Protein AF-A0A820HWK6-F1 (afdb_monomer)

pLDDT: mean 88.36, std 12.28, range [54.38, 98.5]

Radius of gyration: 16.24 Å; Cα contacts (8 Å, |Δi|>4): 46; chains: 1; bounding box: 32×22×42 Å

Mean predicted aligned error: 5.53 Å

Sequence (68 aa):
MSLSYAESLSYFPHKGKVGMPELNEKADDLKSKLDQFEQMIRQSHHTVVITGAGISTDAGIPDFRGPN

Foldseek 3Di:
DLVVVLVVDDDDPCLDAAQDDDDDDDPVVVVVVVVVVVVVVVPDPDDDDDDAQVVCVVVVRHHNGHND

Structure (mmCIF, N/CA/C/O backbone):
data_AF-A0A820HWK6-F1
#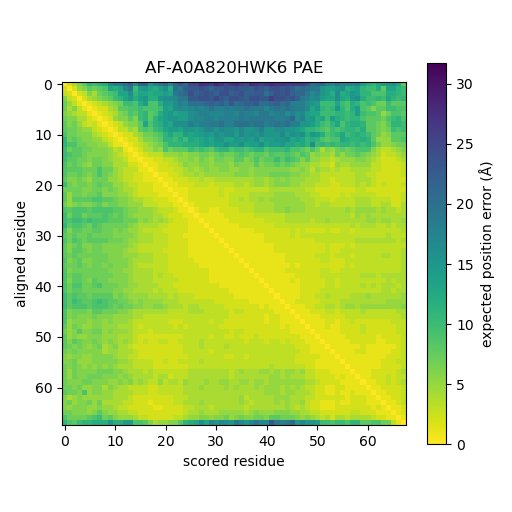
_entry.id   AF-A0A820HWK6-F1
#
loop_
_atom_site.group_PDB
_atom_site.id
_atom_site.type_symbol
_atom_site.label_atom_id
_atom_site.label_alt_id
_atom_site.label_comp_id
_atom_site.label_asym_id
_atom_site.label_entity_id
_atom_site.label_seq_id
_atom_site.pdbx_PDB_ins_code
_atom_site.Cartn_x
_atom_site.Cartn_y
_atom_site.Cartn_z
_atom_site.occupancy
_atom_site.B_iso_or_equiv
_atom_site.auth_seq_id
_atom_site.auth_comp_id
_atom_site.auth_asym_id
_atom_site.auth_atom_id
_atom_site.pdbx_PDB_model_num
ATOM 1 N N . MET A 1 1 ? 11.124 -5.700 -12.812 1.00 56.31 1 MET A N 1
ATOM 2 C CA . MET A 1 1 ? 10.021 -6.670 -12.841 1.00 56.31 1 MET A CA 1
ATOM 3 C C . MET A 1 1 ? 8.636 -6.063 -13.146 1.00 56.31 1 MET A C 1
ATOM 5 O O . MET A 1 1 ? 7.821 -6.802 -13.678 1.00 56.31 1 MET A O 1
ATOM 9 N N . SER A 1 2 ? 8.370 -4.766 -12.976 1.00 55.81 2 SER A N 1
ATOM 10 C CA . SER A 1 2 ? 7.211 -3.998 -13.462 1.00 55.81 2 SER A CA 1
ATOM 11 C C . SER A 1 2 ? 7.371 -3.593 -14.931 1.00 55.81 2 SER A C 1
ATOM 13 O O . SER A 1 2 ? 6.450 -3.756 -15.733 1.00 55.81 2 SER A O 1
ATOM 15 N N . LEU A 1 3 ? 8.578 -3.165 -15.327 1.00 54.38 3 LEU A N 1
ATOM 16 C CA . LEU A 1 3 ? 8.903 -2.785 -16.709 1.00 54.38 3 LEU A CA 1
ATOM 17 C C . LEU A 1 3 ? 8.696 -3.949 -17.692 1.00 54.38 3 LEU A C 1
ATOM 19 O O . LEU A 1 3 ? 8.040 -3.767 -18.713 1.00 54.38 3 LEU A O 1
ATOM 23 N N . SER A 1 4 ? 9.132 -5.162 -17.331 1.00 59.50 4 SER A N 1
ATOM 24 C CA . SER A 1 4 ? 8.955 -6.373 -18.150 1.00 59.50 4 SER A CA 1
ATOM 25 C C . SER A 1 4 ? 7.492 -6.802 -18.296 1.00 59.50 4 SER A C 1
ATOM 27 O O . SER A 1 4 ? 7.111 -7.388 -19.307 1.00 59.50 4 SER A O 1
ATOM 29 N N . TYR A 1 5 ? 6.648 -6.514 -17.300 1.00 61.84 5 TYR A N 1
ATOM 30 C CA . TYR A 1 5 ? 5.211 -6.777 -17.388 1.00 61.84 5 TYR A CA 1
ATOM 31 C C . TYR A 1 5 ? 4.497 -5.708 -18.226 1.00 61.84 5 TYR A C 1
ATOM 33 O O . TYR A 1 5 ? 3.672 -6.027 -19.075 1.00 61.84 5 TYR A O 1
ATOM 41 N N . ALA A 1 6 ? 4.868 -4.435 -18.081 1.00 64.25 6 ALA A N 1
ATOM 42 C CA . ALA A 1 6 ? 4.349 -3.359 -18.925 1.00 64.25 6 ALA A CA 1
ATOM 43 C C . ALA A 1 6 ? 4.778 -3.470 -20.406 1.00 64.25 6 ALA A C 1
ATOM 45 O O . ALA A 1 6 ? 4.187 -2.800 -21.261 1.00 64.25 6 ALA A O 1
ATOM 46 N N . GLU A 1 7 ? 5.808 -4.264 -20.707 1.00 66.81 7 GLU A N 1
ATOM 47 C CA . GLU A 1 7 ? 6.280 -4.598 -22.058 1.00 66.81 7 GLU A CA 1
ATOM 48 C C . GLU A 1 7 ? 5.494 -5.742 -22.718 1.00 66.81 7 GLU A C 1
ATOM 50 O O . GLU A 1 7 ? 5.417 -5.779 -23.943 1.00 66.81 7 GLU A O 1
ATOM 55 N N . SER A 1 8 ? 4.872 -6.642 -21.943 1.00 67.81 8 SER A N 1
ATOM 56 C CA . SER A 1 8 ? 4.054 -7.745 -22.481 1.00 67.81 8 SER A CA 1
ATOM 57 C C . SER A 1 8 ? 2.629 -7.321 -22.864 1.00 67.81 8 SER A C 1
ATOM 59 O O . SER A 1 8 ? 1.905 -8.069 -23.523 1.00 67.81 8 SER A O 1
ATOM 61 N N . LEU A 1 9 ? 2.224 -6.110 -22.473 1.00 68.31 9 LEU A N 1
ATOM 62 C CA . LEU A 1 9 ? 0.937 -5.514 -22.820 1.00 68.31 9 LEU A CA 1
ATOM 63 C C . LEU A 1 9 ? 0.965 -4.888 -24.218 1.00 68.31 9 LEU A C 1
ATOM 65 O O . LEU A 1 9 ? 2.003 -4.461 -24.722 1.00 68.31 9 LEU A O 1
ATOM 69 N N . SER A 1 10 ? -0.217 -4.759 -24.825 1.00 76.62 10 SER A N 1
ATOM 70 C CA . SER A 1 10 ? -0.395 -4.014 -26.072 1.00 76.62 10 SER A CA 1
ATOM 71 C C . SER A 1 10 ? 0.206 -2.611 -25.970 1.00 76.62 10 SER A C 1
ATOM 73 O O . SER A 1 10 ? 0.033 -1.934 -24.950 1.00 76.62 10 SER A O 1
ATOM 75 N N . TYR A 1 11 ? 0.856 -2.154 -27.043 1.00 81.12 11 TYR A N 1
ATOM 76 C CA . TYR A 1 11 ? 1.453 -0.823 -27.088 1.00 81.12 11 TYR A CA 1
ATOM 77 C C . TYR A 1 11 ? 0.430 0.254 -26.708 1.00 81.12 11 TYR A C 1
ATOM 79 O O . TYR A 1 11 ? -0.617 0.397 -27.340 1.00 81.12 11 TYR A O 1
ATOM 87 N N . PHE A 1 12 ? 0.762 1.027 -25.676 1.00 79.81 12 PHE A N 1
ATOM 88 C CA .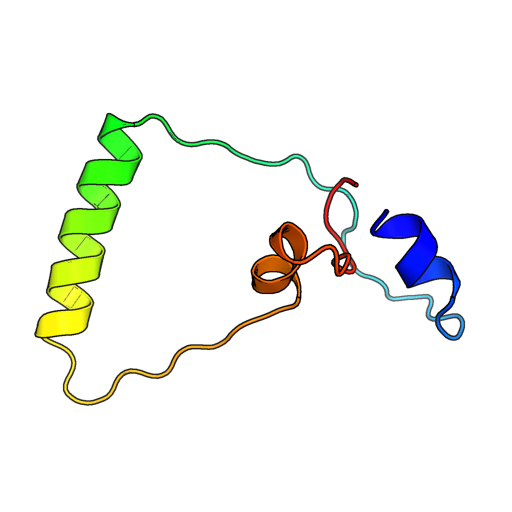 PHE A 1 12 ? -0.034 2.154 -25.215 1.00 79.81 12 PHE A CA 1
ATOM 89 C C . PHE A 1 12 ? 0.897 3.338 -24.927 1.00 79.81 12 PHE A C 1
ATOM 91 O O . PHE A 1 12 ? 1.746 3.230 -24.037 1.00 79.81 12 PHE A O 1
ATOM 98 N N . PRO A 1 13 ? 0.776 4.460 -25.660 1.00 82.06 13 PRO A N 1
ATOM 99 C CA . PRO A 1 13 ? 1.711 5.579 -25.537 1.00 82.06 13 PRO A CA 1
ATOM 100 C C . PRO A 1 13 ? 1.521 6.390 -24.244 1.00 82.06 13 PRO A C 1
ATOM 102 O O . PRO A 1 13 ? 2.459 7.025 -23.768 1.00 82.06 13 PRO A O 1
ATOM 105 N N . HIS A 1 14 ? 0.338 6.356 -23.626 1.00 85.56 14 HIS A N 1
ATOM 106 C CA . HIS A 1 14 ? 0.000 7.197 -22.473 1.00 85.56 14 HIS A CA 1
ATOM 107 C C . HIS A 1 14 ? 0.151 6.465 -21.127 1.00 85.56 14 HIS A C 1
ATOM 109 O O . HIS A 1 14 ? -0.780 6.409 -20.329 1.00 85.56 14 HIS A O 1
ATOM 115 N N . LYS A 1 15 ? 1.334 5.903 -20.838 1.00 78.31 15 LYS A N 1
ATOM 116 C CA . LY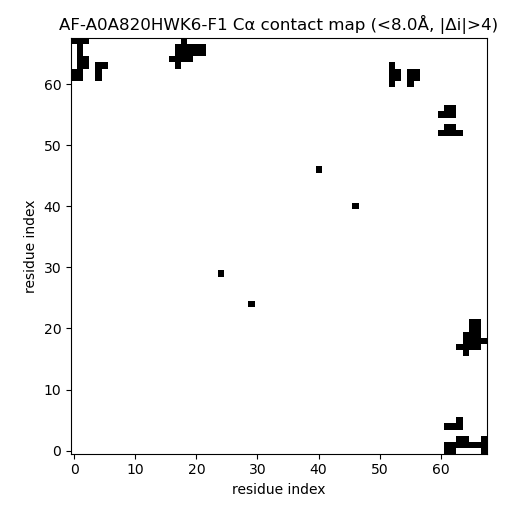S A 1 15 ? 1.579 5.099 -19.615 1.00 78.31 15 LYS A CA 1
ATOM 117 C C . LYS A 1 15 ? 1.552 5.901 -18.296 1.00 78.31 15 LYS A C 1
ATOM 119 O O . LYS A 1 15 ? 1.438 5.3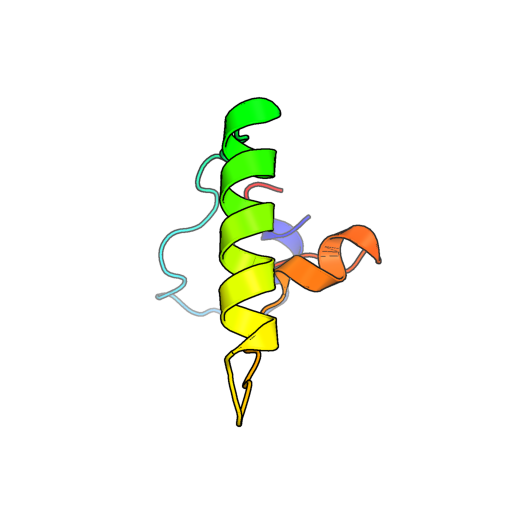10 -17.218 1.00 78.31 15 LYS A O 1
ATOM 124 N N . GLY A 1 16 ? 1.597 7.233 -18.376 1.00 86.38 16 GLY A N 1
ATOM 125 C CA . GLY A 1 16 ? 1.729 8.124 -17.220 1.00 86.38 16 GLY A CA 1
ATOM 126 C C . GLY A 1 16 ? 3.169 8.175 -16.698 1.00 86.38 16 GLY A C 1
ATOM 127 O O . GLY A 1 16 ? 4.104 7.844 -17.42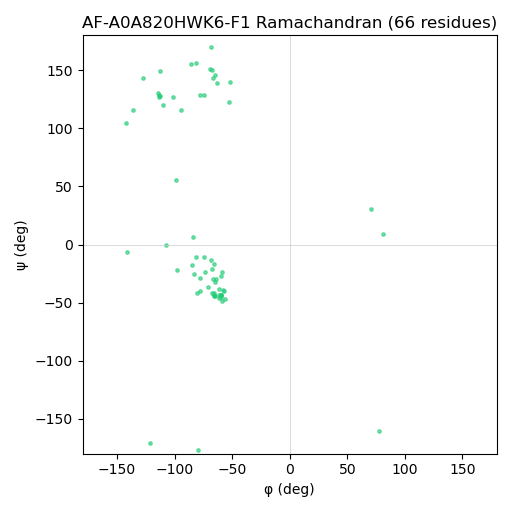3 1.00 86.38 16 GLY A O 1
ATOM 128 N N . LYS A 1 17 ? 3.357 8.602 -15.443 1.00 84.56 17 LYS A N 1
ATOM 129 C CA . LYS A 1 17 ? 4.672 8.574 -14.778 1.00 84.56 17 LYS A CA 1
ATOM 130 C C . LYS A 1 17 ? 4.981 7.149 -14.305 1.00 84.56 17 LYS A C 1
ATOM 132 O O . LYS A 1 17 ? 4.150 6.544 -13.632 1.00 84.56 17 LYS A O 1
ATOM 137 N N . VAL A 1 18 ? 6.161 6.643 -14.652 1.00 86.88 18 VAL A N 1
ATOM 138 C CA . VAL A 1 18 ? 6.634 5.278 -14.361 1.00 86.88 18 VAL A CA 1
ATOM 139 C C . VAL A 1 18 ? 7.997 5.375 -13.682 1.00 86.88 18 VAL A C 1
ATOM 141 O O . VAL A 1 18 ? 8.781 6.259 -14.027 1.00 86.88 18 VAL A O 1
ATOM 144 N N . GLY A 1 19 ? 8.269 4.491 -12.724 1.00 85.25 19 GLY A N 1
ATOM 145 C CA . GLY A 1 19 ? 9.578 4.372 -12.081 1.00 85.25 19 GLY A CA 1
ATOM 146 C C . GLY A 1 19 ? 9.929 5.534 -11.153 1.00 85.25 19 GLY A C 1
ATOM 147 O O . GLY A 1 19 ? 11.094 5.904 -11.033 1.00 85.25 19 GLY A O 1
ATOM 148 N N . MET A 1 20 ? 8.925 6.151 -10.523 1.00 88.62 20 MET A N 1
ATOM 149 C CA . MET A 1 20 ? 9.173 7.158 -9.487 1.00 88.62 20 MET A CA 1
ATOM 150 C C . MET A 1 20 ? 9.869 6.507 -8.277 1.00 88.62 20 MET A C 1
ATOM 152 O O . MET A 1 20 ? 9.583 5.344 -7.983 1.00 88.62 20 MET A O 1
ATOM 156 N N . PRO A 1 21 ? 10.766 7.228 -7.577 1.00 91.06 21 PRO A N 1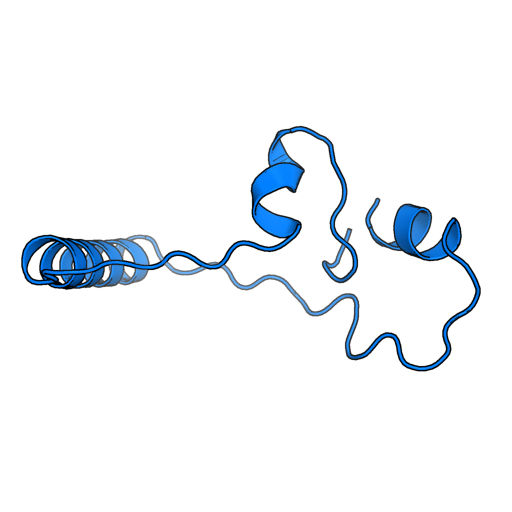
ATOM 157 C CA . PRO A 1 21 ? 11.461 6.680 -6.420 1.00 91.06 21 PRO A CA 1
ATOM 158 C C . PRO A 1 21 ? 10.473 6.338 -5.305 1.00 91.06 21 PRO A C 1
ATOM 160 O O . PRO A 1 21 ? 9.545 7.102 -5.024 1.00 91.06 21 PRO A O 1
ATOM 163 N N . GLU A 1 22 ? 10.702 5.201 -4.656 1.00 94.06 22 GLU A N 1
ATOM 164 C CA . GLU A 1 22 ? 9.982 4.833 -3.442 1.00 94.06 22 GLU A CA 1
ATOM 165 C C . GLU A 1 22 ? 10.338 5.780 -2.295 1.00 94.06 22 GLU A C 1
ATOM 167 O O . GLU A 1 22 ? 11.480 6.226 -2.148 1.00 94.06 22 GLU A O 1
ATOM 172 N N . LEU A 1 23 ? 9.339 6.078 -1.468 1.00 94.69 23 LEU A N 1
ATOM 173 C CA . LEU A 1 23 ? 9.486 6.898 -0.275 1.00 94.69 23 LEU A CA 1
ATOM 174 C C . LEU A 1 23 ? 9.247 6.019 0.945 1.00 94.69 23 LEU A C 1
ATOM 176 O O . LEU A 1 23 ? 8.228 5.339 1.032 1.00 94.69 23 LEU A O 1
ATOM 180 N N . ASN A 1 24 ? 10.181 6.066 1.890 1.00 95.12 24 ASN A N 1
ATOM 181 C CA . ASN A 1 24 ? 10.093 5.334 3.145 1.00 95.12 24 ASN A CA 1
ATOM 182 C C . ASN A 1 24 ? 9.966 6.334 4.292 1.00 95.12 24 ASN A C 1
ATOM 184 O O . ASN A 1 24 ? 10.772 7.260 4.411 1.00 95.12 24 ASN A O 1
ATOM 188 N N . GLU A 1 25 ? 8.945 6.154 5.124 1.00 94.81 25 GLU A N 1
ATOM 189 C CA . GLU A 1 25 ? 8.710 7.006 6.288 1.00 94.81 25 GLU A CA 1
ATOM 190 C C . GLU A 1 25 ? 9.513 6.519 7.496 1.00 94.81 25 GLU A C 1
ATOM 192 O O . GLU A 1 25 ? 9.857 5.340 7.608 1.00 94.81 25 GLU A O 1
ATOM 197 N N . LYS A 1 26 ? 9.813 7.428 8.429 1.00 97.31 26 LYS A N 1
ATOM 198 C CA . LYS A 1 26 ? 10.411 7.041 9.711 1.00 97.31 26 LYS A CA 1
ATOM 199 C C . LYS A 1 26 ? 9.382 6.283 10.549 1.00 97.31 26 LYS A C 1
ATOM 201 O O . LYS A 1 26 ? 8.186 6.552 10.465 1.00 97.31 26 LYS A O 1
ATOM 206 N N . ALA A 1 27 ? 9.858 5.380 11.405 1.00 96.75 27 ALA A N 1
ATOM 207 C CA . ALA A 1 27 ? 8.993 4.526 12.219 1.00 96.75 27 ALA A CA 1
ATOM 208 C C . ALA A 1 27 ? 8.020 5.320 13.114 1.00 96.75 27 ALA A C 1
ATOM 210 O O . ALA A 1 27 ? 6.851 4.954 13.214 1.00 96.75 27 ALA A O 1
ATOM 211 N N . ASP A 1 28 ? 8.480 6.422 13.715 1.00 97.12 28 ASP A N 1
ATOM 212 C CA . ASP A 1 28 ? 7.644 7.261 14.584 1.00 97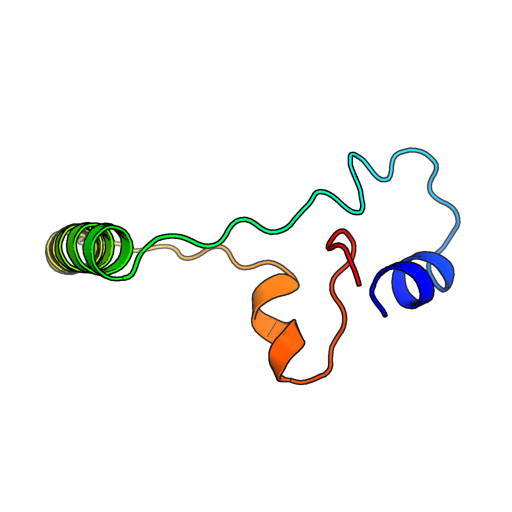.12 28 ASP A CA 1
ATOM 213 C C . ASP A 1 28 ? 6.531 7.978 13.801 1.00 97.12 28 ASP A C 1
ATOM 215 O O . ASP A 1 28 ? 5.379 8.011 14.241 1.00 97.12 28 ASP A O 1
ATOM 219 N N . ASP A 1 29 ? 6.856 8.490 12.608 1.00 97.50 29 ASP A N 1
ATOM 220 C CA . ASP A 1 29 ? 5.896 9.158 11.722 1.00 97.50 29 ASP A CA 1
ATOM 221 C C . ASP A 1 29 ? 4.837 8.164 11.221 1.00 97.50 29 ASP A C 1
ATOM 223 O O . ASP A 1 29 ? 3.639 8.461 11.239 1.00 97.50 29 ASP A O 1
ATOM 227 N N . LEU A 1 30 ? 5.269 6.957 10.834 1.00 97.44 30 LEU A N 1
ATOM 228 C CA . LEU A 1 30 ? 4.381 5.877 10.410 1.00 97.44 30 LEU A CA 1
ATOM 229 C C . LEU A 1 30 ? 3.430 5.466 11.538 1.00 97.44 30 LEU A C 1
ATOM 231 O O . LEU A 1 30 ? 2.228 5.344 11.314 1.00 97.44 30 LEU A O 1
ATOM 235 N N . LYS A 1 31 ? 3.947 5.294 12.761 1.00 97.81 31 LYS A N 1
ATOM 236 C CA . LYS A 1 31 ? 3.136 4.922 13.925 1.00 97.81 31 LYS A CA 1
ATOM 237 C C . LYS A 1 31 ? 2.039 5.951 14.201 1.00 97.81 31 LYS A C 1
ATOM 239 O O . LYS A 1 31 ? 0.875 5.582 14.303 1.00 97.81 31 LYS A O 1
ATOM 244 N N . SER A 1 32 ? 2.394 7.237 14.229 1.00 98.06 32 SER A N 1
ATOM 245 C CA . SER A 1 32 ? 1.429 8.326 14.439 1.00 98.06 32 SER A CA 1
ATOM 246 C C . SER A 1 32 ? 0.314 8.339 13.383 1.00 98.06 32 SER A C 1
ATOM 248 O O . SER A 1 32 ? -0.855 8.569 13.698 1.00 98.06 32 SER A O 1
ATOM 250 N N . LYS A 1 33 ? 0.649 8.052 12.119 1.00 98.12 33 LYS A N 1
ATOM 251 C CA . LYS A 1 33 ? -0.338 7.955 11.033 1.00 98.12 33 LYS A CA 1
ATOM 252 C C . LYS A 1 33 ? -1.225 6.719 11.142 1.00 98.12 33 LYS A C 1
ATOM 254 O O . LYS A 1 33 ? -2.409 6.811 10.829 1.00 98.12 33 LYS A O 1
ATOM 259 N N . LEU A 1 34 ? -0.680 5.586 11.582 1.00 98.25 34 LEU A N 1
ATOM 260 C CA . LEU A 1 34 ? -1.455 4.366 11.808 1.00 98.25 34 LEU A CA 1
ATOM 261 C C . LEU A 1 34 ? -2.468 4.543 12.943 1.00 98.25 34 LEU A C 1
ATOM 263 O O . LEU A 1 34 ? -3.618 4.148 12.768 1.00 98.25 34 LEU A O 1
ATOM 267 N N . ASP A 1 35 ? -2.085 5.205 14.038 1.00 98.31 35 ASP A N 1
ATOM 268 C CA . ASP A 1 35 ? -2.996 5.512 15.150 1.00 98.31 35 ASP A CA 1
ATOM 269 C C . ASP A 1 35 ? -4.181 6.382 14.670 1.00 98.31 35 ASP A C 1
ATOM 271 O O . ASP A 1 35 ? -5.346 6.118 14.980 1.00 98.31 35 ASP A O 1
ATOM 275 N N . GLN A 1 36 ? -3.905 7.393 13.835 1.00 98.38 36 GLN A N 1
ATOM 276 C CA . GLN A 1 36 ? -4.944 8.234 13.223 1.00 98.38 36 GLN A CA 1
ATOM 277 C C . GLN A 1 36 ? -5.832 7.446 12.253 1.00 98.38 36 GLN A C 1
ATOM 279 O O . GLN A 1 36 ? -7.058 7.577 12.278 1.00 98.38 36 GLN A O 1
ATOM 284 N N . PHE A 1 37 ? -5.230 6.610 11.405 1.00 98.06 37 PHE A N 1
ATOM 285 C CA . PHE A 1 37 ? -5.957 5.765 10.463 1.00 98.06 37 PHE A CA 1
ATOM 286 C C . PHE A 1 37 ? -6.891 4.785 11.185 1.00 98.06 37 PHE A C 1
ATOM 288 O O . PHE A 1 37 ? -8.053 4.653 10.802 1.00 98.06 37 PHE A O 1
ATOM 295 N N . GLU A 1 38 ? -6.428 4.151 12.265 1.00 98.38 38 GLU A N 1
ATOM 296 C CA . GLU A 1 38 ? -7.246 3.268 13.099 1.00 98.38 38 GLU A CA 1
ATOM 297 C C . GLU A 1 38 ? -8.489 3.998 13.618 1.00 98.38 38 GLU A C 1
ATOM 299 O O . GLU A 1 38 ? -9.608 3.486 13.509 1.00 98.38 38 GLU A O 1
ATOM 304 N N . GLN A 1 39 ? -8.313 5.214 14.140 1.00 98.50 39 GLN A N 1
ATOM 305 C CA . GLN A 1 39 ? -9.423 6.022 14.629 1.00 98.50 39 GLN A CA 1
ATOM 306 C C . GLN A 1 39 ? -10.439 6.319 13.518 1.00 98.50 39 GLN A C 1
ATOM 308 O O . GLN A 1 39 ? -11.641 6.145 13.733 1.00 98.50 39 GLN A O 1
ATOM 313 N N . MET A 1 40 ? -9.975 6.707 12.325 1.00 98.25 40 MET A N 1
ATOM 314 C CA . MET A 1 40 ? -10.848 6.960 11.173 1.00 98.25 40 MET A CA 1
ATOM 315 C C . MET A 1 40 ? -11.657 5.716 10.788 1.00 98.25 40 MET A C 1
ATOM 317 O O . MET A 1 40 ? -12.860 5.814 10.547 1.00 98.25 40 MET A O 1
ATOM 321 N N . ILE A 1 41 ? -11.025 4.539 10.773 1.00 98.19 41 ILE A N 1
ATOM 322 C CA . ILE A 1 41 ? -11.697 3.274 10.454 1.00 98.19 41 ILE A CA 1
ATOM 323 C C . ILE A 1 41 ? -12.752 2.927 11.507 1.00 98.19 41 ILE A C 1
ATOM 325 O O . ILE A 1 41 ? -13.866 2.559 11.143 1.00 98.19 41 ILE A O 1
ATOM 329 N N . ARG A 1 42 ? -12.439 3.076 12.801 1.00 98.06 42 ARG A N 1
ATOM 330 C CA . ARG A 1 42 ? -13.378 2.783 13.900 1.00 98.06 42 ARG A CA 1
ATOM 331 C C . ARG A 1 42 ? -14.590 3.712 13.922 1.00 98.06 42 ARG A C 1
ATOM 333 O O . ARG A 1 42 ? -15.659 3.297 14.355 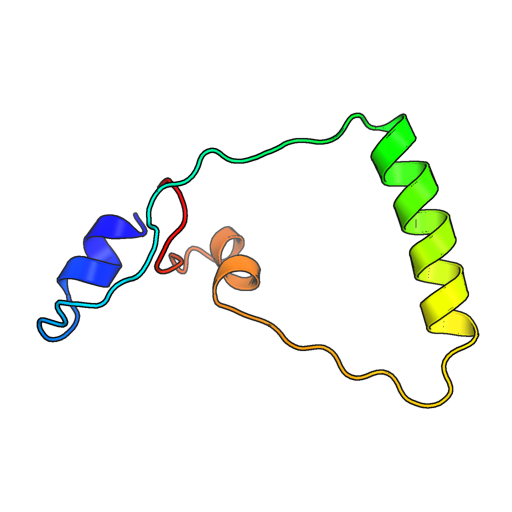1.00 98.06 42 ARG A O 1
ATOM 340 N N . GLN A 1 43 ? -14.412 4.963 13.504 1.00 98.31 43 GLN A N 1
ATOM 341 C CA . GLN A 1 43 ? -15.475 5.971 13.466 1.00 98.31 43 GLN A CA 1
ATOM 342 C C . GLN A 1 43 ? -16.319 5.908 12.185 1.00 98.31 43 GLN A C 1
ATOM 344 O O . GLN A 1 43 ? -17.420 6.456 12.146 1.00 98.31 43 GLN A O 1
ATOM 349 N N . SER A 1 44 ? -15.820 5.258 11.134 1.00 98.31 44 SER A N 1
ATOM 350 C CA . SER A 1 44 ? -16.522 5.137 9.861 1.00 98.31 44 SER A CA 1
ATOM 351 C C . SER A 1 44 ? -17.675 4.133 9.947 1.00 98.31 44 SER A C 1
ATOM 353 O O . SER A 1 44 ? -17.491 2.979 10.326 1.00 98.31 44 SER A O 1
ATOM 355 N N . HIS A 1 45 ? -18.869 4.548 9.521 1.00 98.12 45 HIS A N 1
ATOM 356 C CA . HIS A 1 45 ? -20.012 3.639 9.368 1.00 98.12 45 HIS A CA 1
ATOM 357 C C . HIS A 1 45 ? -19.925 2.792 8.091 1.00 98.12 45 HIS A C 1
ATOM 359 O O . HIS A 1 45 ? -20.440 1.675 8.048 1.00 98.12 45 HIS A O 1
ATOM 365 N N . HIS A 1 46 ? -19.278 3.319 7.049 1.00 98.06 46 HIS A N 1
ATOM 366 C CA . HIS A 1 46 ? -19.175 2.686 5.739 1.00 98.06 46 HIS A CA 1
ATOM 367 C C . HIS A 1 46 ? -17.789 2.931 5.150 1.00 98.06 46 HIS A C 1
ATOM 369 O O . HIS A 1 46 ? -17.485 4.015 4.658 1.00 98.06 46 HIS A O 1
ATOM 375 N N . THR A 1 47 ? -16.950 1.901 5.183 1.00 97.56 47 THR A N 1
ATOM 376 C CA .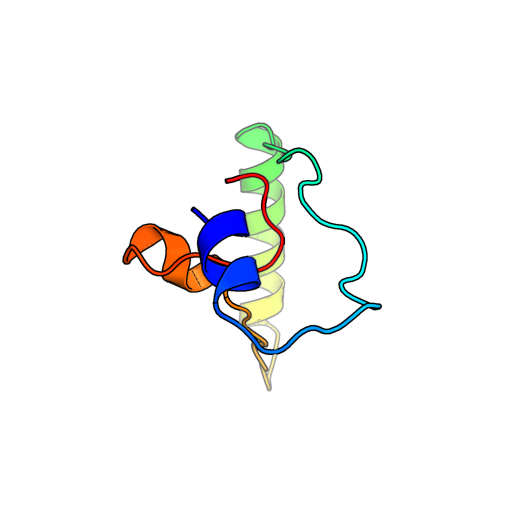 THR A 1 47 ? -15.580 1.960 4.669 1.00 97.56 47 THR A CA 1
ATOM 377 C C . THR A 1 47 ? -15.503 1.298 3.300 1.00 97.56 47 THR A C 1
ATOM 379 O O . THR A 1 47 ? -15.893 0.143 3.139 1.00 97.56 47 THR A O 1
ATOM 382 N N . VAL A 1 48 ? -14.962 2.023 2.322 1.00 98.06 48 VAL A N 1
ATOM 383 C CA . VAL A 1 48 ? -14.652 1.510 0.983 1.00 98.06 48 VAL A CA 1
ATOM 384 C C . VAL A 1 48 ? -13.140 1.540 0.804 1.00 98.06 48 VAL A C 1
ATOM 386 O O . VAL A 1 48 ? -12.507 2.563 1.055 1.00 98.06 48 VAL A O 1
ATOM 389 N N . VAL A 1 49 ? -12.565 0.425 0.357 1.00 97.44 49 VAL A N 1
ATOM 390 C CA . VAL A 1 49 ? -11.129 0.302 0.088 1.00 97.44 49 VAL A CA 1
ATOM 391 C C . VAL A 1 49 ? -10.927 0.130 -1.410 1.00 97.44 49 VAL A C 1
ATOM 393 O O . VAL A 1 49 ? -11.549 -0.730 -2.029 1.00 97.44 49 VAL A O 1
ATOM 396 N N . ILE A 1 50 ? -10.058 0.955 -1.992 1.00 97.75 50 ILE A N 1
ATOM 397 C CA . ILE A 1 50 ? -9.691 0.888 -3.408 1.00 97.75 50 ILE A CA 1
ATOM 398 C C . ILE A 1 50 ? -8.248 0.402 -3.484 1.00 97.75 50 ILE A C 1
ATOM 400 O O . ILE A 1 50 ? -7.345 1.048 -2.955 1.00 97.75 50 ILE A O 1
ATOM 404 N N . THR A 1 51 ? -8.030 -0.730 -4.145 1.00 96.81 51 THR A N 1
ATOM 405 C CA . THR A 1 51 ? -6.710 -1.357 -4.269 1.00 96.81 51 THR A CA 1
ATOM 406 C C . THR A 1 51 ? -6.208 -1.306 -5.709 1.00 96.81 51 THR A C 1
ATOM 408 O O . THR A 1 51 ? -6.991 -1.362 -6.656 1.00 96.81 51 THR A O 1
ATOM 411 N N . GLY A 1 52 ? -4.889 -1.231 -5.877 1.00 94.75 52 GLY A N 1
ATOM 412 C CA . GLY A 1 52 ? -4.205 -1.358 -7.167 1.00 94.75 52 GLY A CA 1
ATOM 413 C C . GLY A 1 52 ? -3.204 -2.514 -7.161 1.00 94.75 52 GLY A C 1
ATOM 414 O O . GLY A 1 52 ? -3.140 -3.268 -6.200 1.00 94.75 52 GLY A O 1
ATOM 415 N N . ALA A 1 53 ? -2.382 -2.630 -8.206 1.00 92.88 53 ALA A N 1
ATOM 416 C CA . ALA A 1 53 ? -1.428 -3.739 -8.348 1.00 92.88 53 ALA A CA 1
ATOM 417 C C . ALA A 1 53 ? -0.393 -3.841 -7.207 1.00 92.88 53 ALA A C 1
ATOM 419 O O . ALA A 1 53 ? 0.063 -4.936 -6.894 1.00 92.88 53 ALA A O 1
ATOM 420 N N . GLY A 1 54 ? -0.067 -2.720 -6.552 1.00 93.44 54 GLY A N 1
ATOM 421 C CA . GLY A 1 54 ? 0.947 -2.668 -5.494 1.00 93.44 54 GLY A CA 1
ATOM 422 C C . GLY A 1 54 ? 0.679 -3.580 -4.291 1.00 93.44 54 GLY A C 1
ATOM 423 O O . GLY A 1 54 ? 1.621 -3.988 -3.636 1.00 93.44 54 GLY A O 1
ATOM 424 N N . ILE A 1 55 ? -0.572 -3.966 -4.009 1.00 95.88 55 ILE A N 1
ATOM 425 C CA . ILE A 1 55 ? -0.855 -4.877 -2.881 1.00 95.88 55 ILE A CA 1
ATOM 426 C C . ILE A 1 55 ? -0.470 -6.338 -3.165 1.00 95.88 55 ILE A C 1
ATOM 428 O O . ILE A 1 55 ? -0.514 -7.170 -2.265 1.00 95.88 55 ILE A O 1
ATOM 432 N N . SER A 1 56 ? -0.153 -6.675 -4.418 1.00 95.38 56 SER A N 1
ATOM 433 C CA . SER A 1 56 ? 0.149 -8.043 -4.857 1.00 95.38 56 SER A CA 1
ATOM 434 C C . SER A 1 56 ? 1.631 -8.267 -5.167 1.00 95.38 56 SER A C 1
ATOM 436 O O . SER A 1 56 ? 2.009 -9.392 -5.493 1.00 95.38 56 SER A O 1
ATOM 438 N N . THR A 1 57 ? 2.478 -7.241 -5.031 1.00 92.50 57 THR A N 1
ATOM 439 C CA . THR A 1 57 ? 3.921 -7.337 -5.316 1.00 92.50 57 THR A CA 1
ATOM 440 C C . THR A 1 57 ? 4.620 -8.344 -4.415 1.00 92.50 57 THR A C 1
ATOM 442 O O . THR A 1 57 ? 5.427 -9.133 -4.901 1.00 92.50 57 THR A O 1
ATOM 445 N N . ASP A 1 58 ? 4.229 -8.417 -3.142 1.00 92.38 58 ASP A N 1
ATOM 446 C CA . ASP A 1 58 ? 4.765 -9.396 -2.185 1.00 92.38 58 ASP A CA 1
ATOM 447 C C . ASP A 1 58 ? 4.359 -10.840 -2.517 1.00 92.38 58 ASP A C 1
ATOM 449 O O . ASP A 1 58 ? 5.033 -11.789 -2.121 1.00 92.38 58 ASP A O 1
ATOM 453 N N . ALA A 1 59 ? 3.289 -11.024 -3.298 1.00 93.62 59 ALA A N 1
ATOM 454 C CA . ALA A 1 59 ? 2.887 -12.324 -3.833 1.00 93.62 59 ALA A CA 1
ATOM 455 C C . ALA A 1 59 ? 3.631 -12.695 -5.134 1.00 93.62 59 ALA A C 1
ATOM 457 O O . ALA A 1 59 ? 3.297 -13.692 -5.773 1.00 93.62 59 ALA A O 1
ATOM 458 N N . GLY A 1 60 ? 4.620 -11.896 -5.551 1.00 89.50 60 GLY A N 1
ATOM 459 C CA . GLY A 1 60 ? 5.395 -12.103 -6.775 1.00 89.50 60 GLY A CA 1
ATOM 460 C C . GLY A 1 60 ? 4.710 -11.610 -8.053 1.00 89.50 60 GLY A C 1
ATOM 461 O O . GLY A 1 60 ? 5.202 -11.886 -9.146 1.00 89.50 60 GLY A O 1
ATOM 462 N N . ILE A 1 61 ? 3.589 -10.887 -7.944 1.00 88.38 61 ILE A N 1
ATOM 463 C CA . ILE A 1 61 ? 2.886 -10.303 -9.092 1.00 88.38 61 ILE A CA 1
ATOM 464 C C . ILE A 1 61 ? 3.375 -8.861 -9.274 1.00 88.38 61 ILE A C 1
ATOM 466 O O . ILE A 1 61 ? 3.136 -8.035 -8.395 1.00 88.38 61 ILE A O 1
ATOM 470 N N . PRO A 1 62 ? 4.044 -8.522 -10.389 1.00 87.88 62 PRO A N 1
ATOM 471 C CA . PRO A 1 62 ? 4.598 -7.188 -10.572 1.00 87.88 62 PRO A CA 1
ATOM 472 C C . PRO A 1 62 ? 3.510 -6.120 -10.713 1.00 87.88 62 PRO A C 1
ATOM 474 O O . PRO A 1 62 ? 2.427 -6.370 -11.250 1.00 87.88 62 PRO A O 1
ATOM 477 N N . ASP A 1 63 ? 3.825 -4.900 -10.277 1.00 90.12 63 ASP A N 1
ATOM 478 C CA . ASP A 1 63 ? 2.989 -3.742 -10.569 1.00 90.12 63 ASP A CA 1
ATOM 479 C C . ASP A 1 63 ? 3.228 -3.213 -12.000 1.00 90.12 63 ASP A C 1
ATOM 481 O O . ASP A 1 63 ? 3.981 -3.782 -12.790 1.00 90.12 63 ASP A O 1
ATOM 485 N N . PHE A 1 64 ? 2.558 -2.115 -12.360 1.00 87.19 64 PHE A N 1
ATOM 486 C CA . PHE A 1 64 ? 2.696 -1.503 -13.685 1.00 87.19 64 PHE A CA 1
ATOM 487 C C . PHE A 1 64 ? 3.663 -0.312 -13.738 1.00 87.19 64 PHE A C 1
ATOM 489 O O . PHE A 1 64 ? 4.033 0.107 -14.835 1.00 87.19 64 PHE A O 1
ATOM 496 N N . ARG A 1 65 ? 3.944 0.342 -12.602 1.00 87.81 65 ARG A N 1
ATOM 497 C CA . ARG A 1 65 ? 4.512 1.709 -12.582 1.00 87.81 65 ARG A CA 1
ATOM 498 C C . ARG A 1 65 ? 5.557 1.967 -11.495 1.00 87.81 65 ARG A C 1
ATOM 500 O O . ARG A 1 65 ? 6.128 3.059 -11.497 1.00 87.81 65 ARG A O 1
ATOM 507 N N . GLY A 1 66 ? 5.790 1.027 -10.587 1.00 87.75 66 GLY A N 1
ATOM 508 C CA . GLY A 1 66 ? 6.839 1.086 -9.578 1.00 87.75 66 GLY A CA 1
ATOM 509 C C . GLY A 1 66 ? 8.234 0.974 -10.197 1.00 87.75 66 GLY A C 1
ATOM 510 O O . GLY A 1 66 ? 8.364 0.707 -11.396 1.00 87.75 66 GLY A O 1
ATOM 511 N N . PRO A 1 67 ? 9.289 1.213 -9.404 1.00 85.06 67 PRO A N 1
ATOM 512 C CA . PRO A 1 67 ? 10.667 1.278 -9.893 1.00 85.06 67 PRO A CA 1
ATOM 513 C C . PRO A 1 67 ? 11.187 -0.043 -10.460 1.00 85.06 67 PRO A C 1
ATOM 515 O O . PRO A 1 67 ? 12.051 -0.015 -11.334 1.00 85.06 67 PRO A O 1
ATOM 518 N N . ASN A 1 68 ? 10.681 -1.173 -9.956 1.00 69.38 68 ASN A N 1
ATOM 519 C CA . ASN A 1 68 ? 11.213 -2.491 -10.269 1.00 69.38 68 ASN A CA 1
ATOM 520 C C . ASN A 1 68 ? 10.275 -3.287 -11.120 1.00 69.38 68 ASN A C 1
ATOM 522 O O . ASN A 1 68 ? 9.478 -4.088 -10.598 1.00 69.38 68 ASN A O 1
#

InterPro domains:
  IPR026590 Sirtuin family, catalytic core domain [PS50305] (27-68)
  IPR029035 DHS-like NAD/FAD-binding domain superfamily [SSF52467] (5-68)
  IPR050134 NAD-dependent sirtuin protein deacylases [PTHR11085] (27-68)

Secondary structure (DSSP, 8-state):
--HHHHHHSPP-S---S-SPPP----HHHHHHHHHHHHHHHHH-SS------GGGGGGGT---SSS--

Organism: NCBI:txid392033

Solvent-accessible surface area (backbone atoms only — not comparable to full-atom values): 4434 Å² total; per-residue (Å²): 87,3,63,66,51,56,64,76,45,79,93,66,93,82,75,72,85,62,48,59,82,88,84,82,76,55,70,70,62,48,50,58,50,50,57,52,50,50,51,52,58,74,70,46,92,77,86,83,86,87,83,66,52,72,82,37,40,89,78,73,41,61,30,74,38,56,70,69